Protein AF-A0AAV8Y2M3-F1 (afdb_monomer)

Foldseek 3Di:
DQDWDWDADPDPPDGDTDTDGPVVVVVVVVVVVQVVLVDDDLVLLVLLDVLQDDDPPGDDLVSSQVVSCVVPVVGDGDDSVNSVVSVVVCVVPVGSDDDDPPDDPCLCVDPVLVVQLVVCCVVPVPDDPVRSCVVSPRDD

Radius of gyration: 23.61 Å; Cα contacts (8 Å, |Δi|>4): 93; chains: 1; bounding box: 55×21×63 Å

Secondary structure (DSSP, 8-state):
---EEEE--S-TT----EEEEHHHHHHHHHHHHHHHHTSPPHHHHHHHHHHH-STT-PPPHHHHHHHHHHH-TTSPPPPHHHHHHHHHHHHHHSS-SPPPP--S-GGGS-HHHHHHHHHHHHH-TT--HHHHHHHTPPP-

Solvent-accessible surface area (backbone atoms only — not comparable to full-atom values): 8680 Å² total; per-residue (Å²): 133,91,72,66,62,78,46,79,44,98,46,102,86,54,78,55,72,52,80,53,56,61,76,59,46,56,56,50,48,53,50,47,51,50,58,54,63,68,47,81,50,58,65,57,48,49,51,51,51,62,58,28,46,62,82,94,60,55,52,54,59,68,57,35,33,54,55,52,36,69,75,40,70,93,48,78,75,65,51,57,67,55,54,53,50,51,53,51,44,29,72,75,67,76,46,72,70,80,72,77,76,93,64,81,74,57,79,70,70,36,71,67,51,50,49,52,52,53,50,45,48,71,78,42,68,85,60,49,74,66,59,50,51,66,76,61,56,73,83,129

Sequence (140 aa):
MKSTLTYPRVNDEDVVSIKLPLKVHQVTFVNYFRAKMARLSEIERIEILMIIGYGDRRRSFDQVVVIFNELHPDREPLSKSTVSKTLQRFHETGGVKDRPKSGRPVSVTNEENSLNVMLDVVENPINSTQQRALANQPVG

pLDDT: mean 77.2, std 17.87, range [43.22, 96.5]

Nearest PDB structures (foldseek):
  7s03-assembly1_A-2  TM=6.193E-01  e=3.374E-02  Homo sapiens
  4ray-assembly1_B  TM=5.786E-01  e=1.618E-01  Magnetospirillum gryphiswaldense MSR-1 v2
  5fd6-assembly2_C  TM=5.895E-01  e=5.402E-01  Rhizobium leguminosarum bv. viciae
  2mbx-assembly1_A  TM=3.944E-01  e=3.502E+00  Gadus morhua

Mean predicted aligned error: 15.46 Å

Structure (mmCIF, N/CA/C/O backbone):
data_AF-A0AAV8Y2M3-F1
#
_entry.id   AF-A0AAV8Y2M3-F1
#
loop_
_atom_site.group_PDB
_atom_site.id
_atom_site.type_symbol
_atom_site.label_atom_id
_atom_site.label_alt_id
_atom_site.label_comp_id
_atom_site.label_asym_id
_atom_site.label_entity_id
_atom_site.label_seq_id
_atom_site.pdbx_PDB_ins_code
_atom_site.Cartn_x
_atom_site.Cartn_y
_atom_site.Cartn_z
_atom_site.occupancy
_atom_site.B_iso_or_equiv
_atom_site.auth_seq_id
_atom_site.auth_comp_id
_atom_site.auth_asym_id
_atom_site.auth_atom_id
_atom_site.pdbx_PDB_model_num
ATOM 1 N N . MET A 1 1 ? 25.471 10.084 38.429 1.00 43.34 1 MET A N 1
ATOM 2 C CA . MET A 1 1 ? 24.157 10.667 38.070 1.00 43.34 1 MET A CA 1
ATOM 3 C C . MET A 1 1 ? 23.487 9.767 37.040 1.00 43.34 1 MET A C 1
ATOM 5 O O . MET A 1 1 ? 24.115 9.469 36.034 1.00 43.34 1 MET A O 1
ATOM 9 N N . LYS A 1 2 ? 22.271 9.264 37.296 1.00 47.81 2 LYS A N 1
ATOM 10 C CA . LYS A 1 2 ? 21.504 8.499 36.297 1.00 47.81 2 LYS A CA 1
ATOM 11 C C . LYS A 1 2 ? 20.744 9.505 35.428 1.00 47.81 2 LYS A C 1
ATOM 13 O O . LYS A 1 2 ? 19.728 10.028 35.868 1.00 47.81 2 LYS A O 1
ATOM 18 N N . SER A 1 3 ? 21.268 9.826 34.248 1.00 45.00 3 SER A N 1
ATOM 19 C CA . SER A 1 3 ? 20.571 10.658 33.263 1.00 45.00 3 SER A CA 1
ATOM 20 C C . SER A 1 3 ? 19.515 9.818 32.532 1.00 45.00 3 SER A C 1
ATOM 22 O O . SER A 1 3 ? 19.781 8.704 32.085 1.00 45.00 3 SER A O 1
ATOM 24 N N . THR A 1 4 ? 18.288 10.327 32.461 1.00 46.03 4 THR A N 1
ATOM 25 C CA . THR A 1 4 ? 17.141 9.693 31.789 1.00 46.03 4 THR 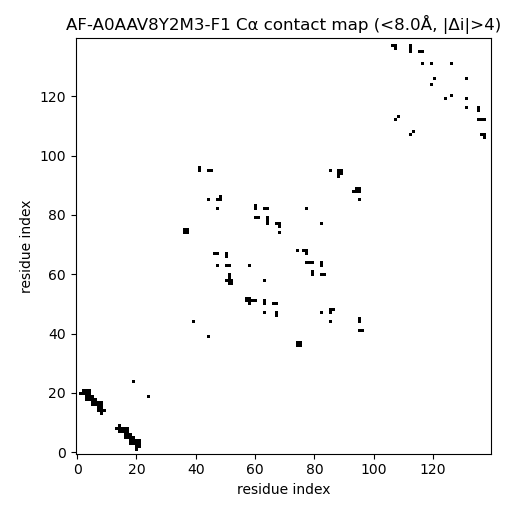A CA 1
ATOM 26 C C . THR A 1 4 ? 16.549 10.678 30.797 1.00 46.03 4 THR A C 1
ATOM 28 O O . THR A 1 4 ? 16.337 11.832 31.164 1.00 46.03 4 THR A O 1
ATOM 31 N N . LEU A 1 5 ? 16.250 10.219 29.583 1.00 46.62 5 LEU A N 1
ATOM 32 C CA . LEU A 1 5 ? 15.530 10.990 28.569 1.00 46.62 5 LEU A CA 1
ATOM 33 C C . LEU A 1 5 ? 14.070 10.503 28.487 1.00 46.62 5 LEU A C 1
ATOM 35 O O . LEU A 1 5 ? 13.784 9.340 28.785 1.00 46.62 5 LEU A O 1
ATOM 39 N N . THR A 1 6 ? 13.160 11.395 28.100 1.00 47.38 6 THR A N 1
ATOM 40 C CA . THR A 1 6 ? 11.712 11.155 27.998 1.00 47.38 6 THR A CA 1
ATOM 41 C C . THR A 1 6 ? 11.276 10.963 26.549 1.00 47.38 6 THR A C 1
ATOM 43 O O . THR A 1 6 ? 11.720 11.703 25.673 1.00 47.38 6 THR A O 1
ATOM 46 N N . TYR A 1 7 ? 10.361 10.022 26.311 1.00 52.56 7 TYR A N 1
ATOM 47 C CA . TYR A 1 7 ? 9.808 9.743 24.985 1.00 52.56 7 TYR A CA 1
ATOM 48 C C . TYR A 1 7 ? 8.280 9.835 24.947 1.00 52.56 7 TYR A C 1
ATOM 50 O O . TYR A 1 7 ? 7.642 9.377 25.899 1.00 52.56 7 TYR A O 1
ATOM 58 N N . PRO A 1 8 ? 7.693 10.323 23.837 1.00 48.00 8 PRO A N 1
ATOM 59 C CA . PRO A 1 8 ? 6.259 10.226 23.601 1.00 48.00 8 PRO A CA 1
ATOM 60 C C . PRO A 1 8 ? 5.869 8.795 23.199 1.00 48.00 8 PRO A C 1
ATOM 62 O O . PRO A 1 8 ? 6.506 8.175 22.342 1.00 48.00 8 PRO A O 1
ATOM 65 N N . ARG A 1 9 ? 4.811 8.259 23.816 1.00 44.56 9 ARG A N 1
ATOM 66 C CA . ARG A 1 9 ? 4.186 6.992 23.412 1.00 44.56 9 ARG A CA 1
ATOM 67 C C . ARG A 1 9 ? 3.157 7.261 22.310 1.00 44.56 9 ARG A C 1
ATOM 69 O O . ARG A 1 9 ? 2.444 8.252 22.370 1.00 44.56 9 ARG A O 1
ATOM 76 N N . VAL A 1 10 ? 3.087 6.376 21.315 1.00 55.22 10 VAL A 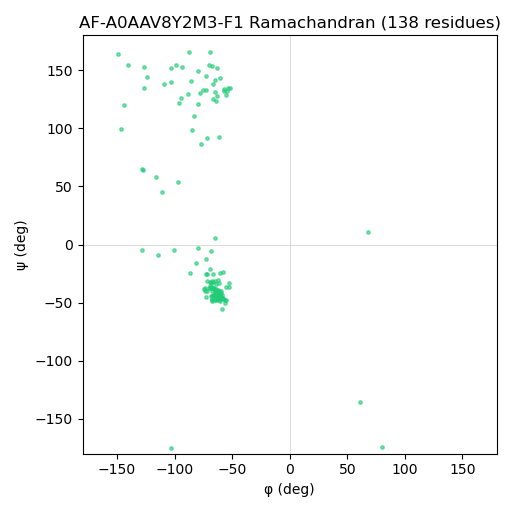N 1
ATOM 77 C CA . VAL A 1 10 ? 2.157 6.488 20.178 1.00 55.22 10 VAL A CA 1
ATOM 78 C C . VAL A 1 10 ? 0.731 6.191 20.639 1.00 55.22 10 VAL A C 1
ATOM 80 O O . VAL A 1 10 ? 0.327 5.033 20.654 1.00 55.22 10 VAL A O 1
ATOM 83 N N . ASN A 1 11 ? 0.018 7.244 21.021 1.00 43.41 11 ASN A N 1
ATOM 84 C CA . ASN A 1 11 ? -1.415 7.454 20.837 1.00 43.41 11 ASN A CA 1
ATOM 85 C C . ASN A 1 11 ? -1.541 8.955 20.565 1.00 43.41 11 ASN A C 1
ATOM 87 O O . ASN A 1 11 ? -1.102 9.742 21.401 1.00 43.41 11 ASN A O 1
ATOM 91 N N . ASP A 1 12 ? -2.070 9.346 19.405 1.00 57.19 12 ASP A N 1
ATOM 92 C CA . ASP A 1 12 ? -2.055 10.741 18.928 1.00 57.19 12 ASP A CA 1
ATOM 93 C C . ASP A 1 12 ? -2.869 11.729 19.799 1.00 57.19 12 ASP A C 1
ATOM 95 O O . ASP A 1 12 ? -2.937 12.906 19.476 1.00 57.19 12 ASP A O 1
ATOM 99 N N . GLU A 1 13 ? -3.410 11.291 20.940 1.00 47.88 13 GLU A N 1
ATOM 100 C CA . GLU A 1 13 ? -4.204 12.116 21.863 1.00 47.88 13 GLU A CA 1
ATOM 101 C C . GLU A 1 13 ? -3.726 12.054 23.334 1.00 47.88 13 GLU A C 1
ATOM 103 O O . GLU A 1 13 ? -4.219 12.822 24.146 1.00 47.88 13 GLU A O 1
ATOM 108 N N . ASP A 1 14 ? -2.728 11.231 23.707 1.00 43.50 14 ASP A N 1
ATOM 109 C CA . ASP A 1 14 ? -2.247 11.150 25.104 1.00 43.50 14 ASP A CA 1
ATOM 110 C C . ASP A 1 14 ? -0.737 10.855 25.200 1.00 43.50 14 ASP A C 1
ATOM 112 O O . ASP A 1 14 ? -0.274 9.709 25.121 1.00 43.50 14 ASP A O 1
ATOM 116 N N . VAL A 1 15 ? 0.066 11.901 25.425 1.00 44.66 15 VAL A N 1
ATOM 117 C CA . VAL A 1 15 ? 1.526 11.795 25.586 1.00 44.66 15 VAL A CA 1
ATOM 118 C C . VAL A 1 15 ? 1.879 11.261 26.979 1.00 44.66 15 VAL A C 1
ATOM 120 O O . VAL A 1 15 ? 2.179 12.009 27.909 1.00 44.66 15 VAL A O 1
ATOM 123 N N . VAL A 1 16 ? 1.913 9.936 27.133 1.00 43.22 16 VAL A N 1
ATOM 124 C CA . VAL A 1 16 ? 2.450 9.302 28.350 1.00 43.22 16 VAL A CA 1
ATOM 125 C C . VAL A 1 16 ? 3.975 9.207 28.257 1.00 43.22 16 VAL A C 1
ATOM 127 O O . VAL A 1 16 ? 4.516 8.419 27.479 1.00 43.22 16 VAL A O 1
ATOM 130 N N . SER A 1 17 ? 4.676 9.995 29.077 1.00 46.16 17 SER A N 1
ATOM 131 C CA . SER A 1 17 ? 6.142 9.997 29.162 1.00 46.16 17 SER A CA 1
ATOM 132 C C . SER A 1 17 ? 6.664 8.838 30.015 1.00 46.16 17 SER A C 1
ATOM 134 O O . SER A 1 17 ? 6.379 8.759 31.209 1.00 46.16 17 SER A O 1
ATOM 136 N N . ILE A 1 18 ? 7.490 7.966 29.431 1.00 53.53 18 ILE A N 1
ATOM 137 C CA . ILE A 1 18 ? 8.183 6.880 30.149 1.00 53.53 18 ILE A CA 1
ATOM 138 C C . ILE A 1 18 ? 9.692 7.154 30.256 1.00 53.53 18 ILE A C 1
ATOM 140 O O . ILE A 1 18 ? 10.318 7.599 29.294 1.00 53.53 18 ILE A O 1
ATOM 144 N N . LYS A 1 19 ? 10.287 6.889 31.430 1.00 58.09 19 LYS A N 1
ATOM 145 C CA . LYS A 1 19 ? 11.733 7.042 31.693 1.00 58.09 19 LYS A CA 1
ATOM 146 C C . LYS A 1 19 ? 12.450 5.704 31.511 1.00 58.09 19 LYS A C 1
ATOM 148 O O . LYS A 1 19 ? 12.141 4.747 32.216 1.00 58.09 19 LYS A O 1
ATOM 153 N N . LEU A 1 20 ? 13.434 5.645 30.610 1.00 55.50 20 LEU A N 1
ATOM 154 C CA . LEU A 1 20 ? 14.230 4.440 30.335 1.00 55.50 20 LEU A CA 1
ATOM 155 C C . LEU A 1 20 ? 15.746 4.706 30.453 1.00 55.50 20 LEU A C 1
ATOM 157 O O . LEU A 1 20 ? 16.192 5.839 30.252 1.00 55.50 20 LEU A O 1
ATOM 161 N N . PRO A 1 21 ? 16.562 3.681 30.778 1.00 63.91 21 PRO A N 1
ATOM 162 C CA . PRO A 1 21 ? 18.016 3.816 30.897 1.00 63.91 21 PRO A CA 1
ATOM 163 C C . PRO A 1 21 ? 18.724 3.975 29.534 1.00 63.91 21 PRO A C 1
ATOM 165 O O . PRO A 1 21 ? 18.367 3.328 28.552 1.00 63.91 21 PRO A O 1
ATOM 168 N N . LEU A 1 22 ? 19.801 4.775 29.491 1.00 58.22 22 LEU A N 1
ATOM 169 C CA . LEU A 1 22 ? 20.548 5.170 28.275 1.00 58.22 22 LEU A CA 1
ATOM 170 C C . LEU A 1 22 ? 21.026 4.027 27.361 1.00 58.22 22 LEU A C 1
ATOM 172 O O . LEU A 1 22 ? 21.024 4.176 26.143 1.00 58.22 22 LEU A O 1
ATOM 176 N N . LYS A 1 23 ? 21.439 2.878 27.908 1.00 58.50 23 LYS A N 1
ATOM 177 C CA . LYS A 1 23 ? 21.866 1.737 27.073 1.00 58.50 23 LYS A CA 1
ATOM 178 C C . LYS A 1 23 ? 20.694 1.110 26.312 1.00 58.50 23 LYS A C 1
ATOM 180 O O . LYS A 1 23 ? 20.845 0.749 25.152 1.00 58.50 23 LYS A O 1
ATOM 185 N N . VAL A 1 24 ? 19.522 1.041 26.946 1.00 58.69 24 VAL A N 1
ATOM 186 C CA . VAL A 1 24 ? 18.274 0.611 26.296 1.00 58.69 24 VAL A CA 1
ATOM 187 C C . VAL A 1 24 ? 17.853 1.654 25.263 1.00 58.69 24 VAL A C 1
ATOM 189 O O . VAL A 1 24 ? 17.449 1.290 24.169 1.00 58.69 24 VAL A O 1
ATOM 192 N N . HIS A 1 25 ? 18.066 2.936 25.568 1.00 54.53 25 HIS A N 1
ATOM 193 C CA . HIS A 1 25 ? 17.757 4.076 24.711 1.00 54.53 25 HIS A CA 1
ATOM 194 C C . HIS A 1 25 ? 18.421 4.017 23.329 1.00 54.53 25 HIS A C 1
ATOM 196 O O . HIS A 1 25 ? 17.733 4.221 22.338 1.00 54.53 25 HIS A O 1
ATOM 202 N N . GLN A 1 26 ? 19.724 3.721 23.240 1.00 54.25 26 GLN A N 1
ATOM 203 C CA . GLN A 1 26 ? 20.418 3.636 21.944 1.00 54.25 26 GLN A CA 1
ATOM 204 C C . GLN A 1 26 ? 19.874 2.487 21.088 1.00 54.25 26 GLN A C 1
ATOM 206 O O . GLN A 1 26 ? 19.609 2.662 19.903 1.00 54.25 26 GLN A O 1
ATOM 211 N N . VAL A 1 27 ? 19.631 1.328 21.704 1.00 58.25 27 VAL A N 1
ATOM 212 C CA . VAL A 1 27 ? 19.097 0.148 21.013 1.00 58.25 27 VAL A CA 1
ATOM 213 C C . VAL A 1 27 ? 17.652 0.383 20.566 1.00 58.25 27 VAL A C 1
ATOM 215 O O . VAL A 1 27 ? 17.308 0.105 19.421 1.00 58.25 27 VAL A O 1
ATOM 218 N N . THR A 1 28 ? 16.801 0.950 21.425 1.00 57.81 28 THR A N 1
ATOM 219 C CA . THR A 1 28 ? 15.413 1.267 21.066 1.00 57.81 28 THR A CA 1
ATOM 220 C C . THR A 1 28 ? 15.321 2.400 20.056 1.00 57.81 28 THR A C 1
ATOM 222 O O . THR A 1 28 ? 14.458 2.336 19.195 1.00 57.81 28 THR A O 1
ATOM 225 N N . PHE A 1 29 ? 16.194 3.411 20.122 1.00 54.12 29 PHE A N 1
ATOM 226 C CA . PHE A 1 29 ? 16.220 4.527 19.175 1.00 54.12 29 PHE A CA 1
ATOM 227 C C . PHE A 1 29 ? 16.640 4.049 17.789 1.00 54.12 29 PHE A C 1
ATOM 229 O O . PHE A 1 29 ? 15.925 4.298 16.825 1.00 54.12 29 PHE A O 1
ATOM 236 N N . VAL A 1 30 ? 17.726 3.278 17.691 1.00 57.72 30 VAL A N 1
ATOM 237 C CA . VAL A 1 30 ? 18.159 2.674 16.424 1.00 57.72 30 VAL A CA 1
ATOM 238 C C . VAL A 1 30 ? 17.075 1.749 15.869 1.00 57.72 30 VAL A C 1
ATOM 240 O O . VAL A 1 30 ? 16.735 1.862 14.698 1.00 57.72 30 VAL A O 1
ATOM 243 N N . ASN A 1 31 ? 16.453 0.904 16.697 1.00 56.34 31 ASN A N 1
ATOM 244 C CA . ASN A 1 31 ? 15.374 0.018 16.247 1.00 56.34 31 ASN A CA 1
ATOM 245 C C . ASN A 1 31 ? 14.100 0.776 15.856 1.00 56.34 31 ASN A C 1
ATOM 247 O O . ASN A 1 31 ? 13.435 0.391 14.901 1.00 56.34 31 ASN A O 1
ATOM 251 N N . TYR A 1 32 ? 13.757 1.851 16.566 1.00 57.12 32 TYR A N 1
ATOM 252 C CA . TYR A 1 32 ? 12.614 2.703 16.253 1.00 57.12 32 TYR A CA 1
ATOM 253 C C . TYR A 1 32 ? 12.837 3.462 14.949 1.00 57.12 32 TYR A C 1
ATOM 255 O O . TYR A 1 32 ? 11.968 3.430 14.085 1.00 57.12 32 TYR A O 1
ATOM 263 N N . PHE A 1 33 ? 13.999 4.094 14.771 1.00 53.91 33 PHE A N 1
ATOM 264 C CA . PHE A 1 33 ? 14.346 4.766 13.522 1.00 53.91 33 PHE A CA 1
ATOM 265 C C . PHE A 1 33 ? 14.410 3.776 12.369 1.00 53.91 33 PHE A C 1
ATOM 267 O O . PHE A 1 33 ? 13.815 4.034 11.331 1.00 53.91 33 PHE A O 1
ATOM 274 N N . ARG A 1 34 ? 15.004 2.600 12.575 1.00 53.03 34 ARG A N 1
ATOM 275 C CA . ARG A 1 34 ? 15.035 1.528 11.579 1.00 53.03 34 ARG A CA 1
ATOM 276 C C . ARG A 1 34 ? 13.630 1.035 11.217 1.00 53.03 34 ARG A C 1
ATOM 278 O O . ARG A 1 34 ? 13.296 0.985 10.043 1.00 53.03 34 ARG A O 1
ATOM 285 N N . ALA A 1 35 ? 12.764 0.765 12.195 1.00 54.16 35 ALA A N 1
ATOM 286 C CA . ALA A 1 35 ? 11.376 0.352 11.956 1.00 54.16 35 ALA A CA 1
ATOM 287 C C . ALA A 1 35 ? 10.507 1.467 11.343 1.00 54.16 35 ALA A C 1
ATOM 289 O O . ALA A 1 35 ? 9.578 1.184 10.585 1.00 54.16 35 ALA A O 1
ATOM 290 N N . LYS A 1 36 ? 10.794 2.735 11.660 1.00 47.66 36 LYS A N 1
ATOM 291 C CA . L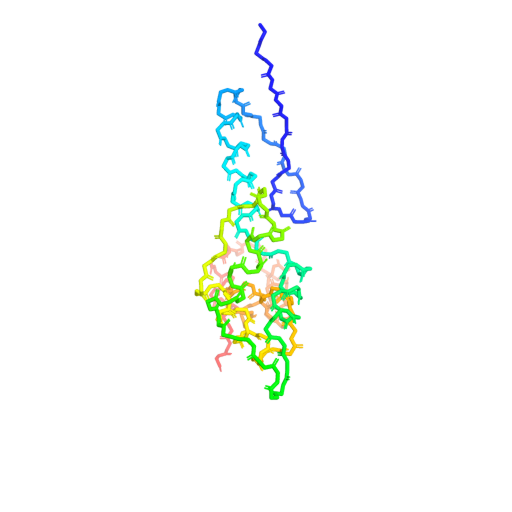YS A 1 36 ? 10.128 3.910 11.087 1.00 47.66 36 LYS A CA 1
ATOM 292 C C . LYS A 1 36 ? 10.582 4.161 9.646 1.00 47.66 36 LYS A C 1
ATOM 294 O O . LYS A 1 36 ? 9.731 4.424 8.809 1.00 47.66 36 LYS A O 1
ATOM 299 N N . MET A 1 37 ? 11.871 3.997 9.343 1.00 57.75 37 MET A N 1
ATOM 300 C CA . MET A 1 37 ? 12.434 4.069 7.985 1.00 57.75 37 MET A CA 1
ATOM 301 C C . MET A 1 37 ? 12.056 2.853 7.118 1.00 57.75 37 MET A C 1
ATOM 303 O O . MET A 1 37 ? 11.946 2.974 5.896 1.00 57.75 37 MET A O 1
ATOM 307 N N . ALA A 1 38 ? 11.772 1.702 7.739 1.00 64.50 38 ALA A N 1
ATOM 308 C CA . ALA A 1 38 ? 11.244 0.516 7.062 1.00 64.50 38 ALA A CA 1
ATOM 309 C C . ALA A 1 38 ? 9.798 0.697 6.563 1.00 64.50 38 ALA A C 1
ATOM 311 O O . ALA A 1 38 ? 9.352 -0.024 5.668 1.00 64.50 38 ALA A O 1
ATOM 312 N N . ARG A 1 39 ? 9.036 1.650 7.119 1.00 78.44 39 ARG A N 1
ATOM 313 C CA . ARG A 1 39 ? 7.695 1.979 6.620 1.00 78.44 39 ARG A CA 1
ATOM 314 C C . ARG A 1 39 ? 7.778 3.029 5.524 1.00 78.44 39 ARG A C 1
ATOM 316 O O . ARG A 1 39 ? 8.361 4.088 5.713 1.00 78.44 39 ARG A O 1
ATOM 323 N N . LEU A 1 40 ? 7.120 2.737 4.407 1.00 87.44 40 LEU A N 1
ATOM 324 C CA . LEU A 1 40 ? 6.923 3.683 3.316 1.00 87.44 40 LEU A CA 1
ATOM 325 C C . LEU A 1 40 ? 6.078 4.874 3.763 1.00 87.44 40 LEU A C 1
ATOM 327 O O . LEU A 1 40 ? 4.939 4.671 4.194 1.00 87.44 40 LEU A O 1
ATOM 331 N N . SER A 1 41 ? 6.607 6.085 3.610 1.00 89.69 41 SER A N 1
ATOM 332 C CA . SER A 1 41 ? 5.840 7.327 3.688 1.00 89.69 41 SER A CA 1
ATOM 333 C C . SER A 1 41 ? 4.892 7.456 2.489 1.00 89.69 41 SER A C 1
ATOM 335 O O . SER A 1 41 ? 5.017 6.734 1.499 1.00 89.69 41 SER A O 1
ATOM 337 N N . GLU A 1 42 ? 3.924 8.372 2.560 1.00 91.06 42 GLU A N 1
ATOM 338 C CA . GLU A 1 42 ? 3.015 8.624 1.432 1.00 91.06 42 GLU A CA 1
ATOM 339 C C . GLU A 1 42 ? 3.767 9.115 0.191 1.00 91.06 42 GLU A C 1
ATOM 341 O O . GLU A 1 42 ? 3.481 8.650 -0.909 1.00 91.06 42 GLU A O 1
ATOM 346 N N . ILE A 1 43 ? 4.770 9.979 0.379 1.00 92.19 43 ILE A N 1
ATOM 347 C CA . ILE A 1 43 ? 5.618 10.502 -0.701 1.00 92.19 43 ILE A CA 1
ATOM 348 C C . ILE A 1 43 ? 6.347 9.354 -1.393 1.00 92.19 43 ILE A C 1
ATOM 350 O O . ILE A 1 43 ? 6.252 9.213 -2.605 1.00 92.19 43 ILE A O 1
ATOM 354 N N . GLU A 1 44 ? 6.969 8.461 -0.628 1.00 93.38 44 GLU A N 1
ATOM 355 C CA . GLU A 1 44 ? 7.699 7.326 -1.197 1.00 93.38 44 GLU A CA 1
ATOM 356 C C . GLU A 1 44 ? 6.762 6.347 -1.927 1.00 93.38 44 GLU A C 1
ATOM 358 O O . GLU A 1 44 ? 7.137 5.732 -2.923 1.00 93.38 44 GLU A O 1
ATOM 363 N N . ARG A 1 45 ? 5.505 6.201 -1.480 1.00 94.50 45 ARG A N 1
ATOM 364 C CA . ARG A 1 45 ? 4.495 5.422 -2.222 1.00 94.50 45 ARG A CA 1
ATOM 365 C C . ARG A 1 45 ? 4.123 6.098 -3.535 1.00 94.50 45 ARG A C 1
ATOM 367 O O . ARG A 1 45 ? 3.952 5.397 -4.529 1.00 94.50 45 ARG A O 1
ATOM 374 N N . ILE A 1 46 ? 4.000 7.425 -3.545 1.00 95.31 46 ILE A N 1
ATOM 375 C CA . ILE A 1 46 ? 3.763 8.203 -4.766 1.00 95.31 46 ILE A CA 1
ATOM 376 C C . ILE A 1 46 ? 4.950 8.041 -5.717 1.00 95.31 46 ILE A C 1
ATOM 378 O O . ILE A 1 46 ? 4.739 7.729 -6.883 1.00 95.31 46 ILE A O 1
ATOM 382 N N . GLU A 1 47 ? 6.183 8.166 -5.230 1.00 96.12 47 GLU A N 1
ATOM 383 C CA . GLU A 1 47 ? 7.400 7.970 -6.024 1.00 96.12 47 GLU A CA 1
ATOM 384 C C . GLU A 1 47 ? 7.445 6.572 -6.643 1.00 96.12 47 GLU A C 1
ATOM 386 O O . GLU A 1 47 ? 7.653 6.445 -7.848 1.00 96.12 47 GLU A O 1
ATOM 391 N N . ILE A 1 48 ? 7.138 5.521 -5.872 1.00 96.06 48 ILE A N 1
ATOM 392 C CA . ILE A 1 48 ? 7.012 4.157 -6.407 1.00 96.06 48 ILE A CA 1
ATOM 393 C C . ILE A 1 48 ? 5.991 4.106 -7.551 1.00 96.06 48 ILE A C 1
ATOM 395 O O . ILE A 1 48 ? 6.285 3.537 -8.602 1.00 96.06 48 ILE A O 1
ATOM 399 N N . LEU A 1 49 ? 4.802 4.693 -7.382 1.00 95.69 49 LEU A N 1
ATOM 400 C CA . LEU A 1 49 ? 3.766 4.707 -8.423 1.00 95.69 49 LEU A CA 1
ATOM 401 C C . LEU A 1 49 ? 4.206 5.495 -9.667 1.00 95.69 49 LEU A C 1
ATOM 403 O O . LEU A 1 49 ? 3.958 5.055 -10.791 1.00 95.69 49 LEU A O 1
ATOM 407 N N . MET A 1 50 ? 4.917 6.608 -9.482 1.00 96.12 50 MET A N 1
ATOM 408 C CA . MET A 1 50 ? 5.487 7.411 -10.566 1.00 96.12 50 MET A CA 1
ATOM 409 C C . MET A 1 50 ? 6.568 6.645 -11.339 1.00 96.12 50 MET A C 1
ATOM 411 O O . MET A 1 50 ? 6.596 6.684 -12.571 1.00 96.12 50 MET A O 1
ATOM 415 N N . ILE A 1 51 ? 7.431 5.902 -10.640 1.00 96.31 51 ILE A N 1
ATOM 416 C CA . ILE A 1 51 ? 8.465 5.063 -11.257 1.00 96.31 51 ILE A CA 1
ATOM 417 C C . ILE A 1 51 ? 7.832 3.861 -11.973 1.00 96.31 51 ILE A C 1
ATOM 419 O O . ILE A 1 51 ? 8.291 3.498 -13.056 1.00 96.31 51 ILE A O 1
ATOM 423 N N . ILE A 1 52 ? 6.764 3.259 -11.439 1.00 96.50 52 ILE A N 1
ATOM 424 C CA . ILE A 1 52 ? 6.016 2.204 -12.148 1.00 96.50 52 ILE A CA 1
ATOM 425 C C . ILE A 1 52 ? 5.474 2.741 -13.475 1.00 96.50 52 ILE A C 1
ATOM 427 O O . ILE A 1 52 ? 5.582 2.058 -14.491 1.00 96.50 52 ILE 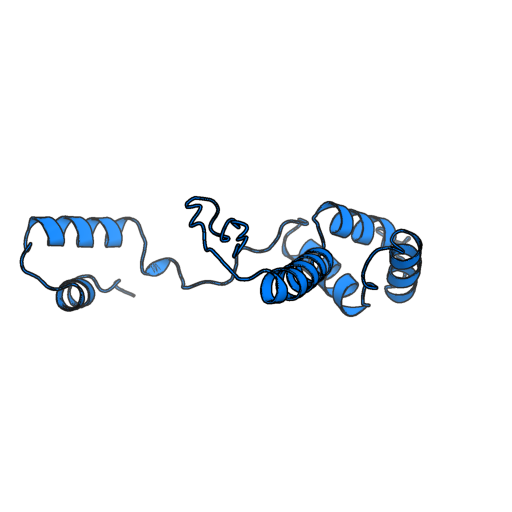A O 1
ATOM 431 N N . GLY A 1 53 ? 4.924 3.956 -13.476 1.00 93.62 53 GLY A N 1
ATOM 432 C CA . GLY A 1 53 ? 4.299 4.559 -14.648 1.00 93.62 53 GLY A CA 1
ATOM 433 C C . GLY A 1 53 ? 2.873 4.056 -14.904 1.00 93.62 53 GLY A C 1
ATOM 434 O O . GLY A 1 53 ? 2.277 3.317 -14.115 1.00 93.62 53 GLY A O 1
ATOM 435 N N . TYR A 1 54 ? 2.294 4.482 -16.027 1.00 90.06 54 TYR A N 1
ATOM 436 C CA . TYR A 1 54 ? 0.891 4.231 -16.367 1.00 90.06 54 TYR A CA 1
ATOM 437 C C . TYR A 1 54 ? 0.707 3.905 -17.855 1.00 90.06 54 TYR A C 1
ATOM 439 O O . TYR A 1 54 ? 1.513 4.319 -18.692 1.00 90.06 54 TYR A O 1
ATOM 447 N N . GLY A 1 55 ? -0.367 3.173 -18.172 1.00 87.19 55 GLY A N 1
ATOM 448 C CA . GLY A 1 55 ? -0.679 2.719 -19.529 1.00 87.19 55 GLY A CA 1
ATOM 449 C C . GLY A 1 55 ? 0.419 1.820 -20.098 1.00 87.19 55 GLY A C 1
ATOM 450 O O . GLY A 1 55 ? 0.951 0.965 -19.389 1.00 87.19 55 GLY A O 1
ATOM 451 N N . ASP A 1 56 ? 0.794 2.068 -21.351 1.00 87.44 56 ASP A N 1
ATOM 452 C CA . ASP A 1 56 ? 1.805 1.284 -22.075 1.00 87.44 56 ASP A CA 1
ATOM 453 C C . ASP A 1 56 ? 3.242 1.548 -21.594 1.00 87.44 56 ASP A C 1
ATOM 455 O O . ASP A 1 56 ? 4.164 0.800 -21.910 1.00 87.44 56 ASP A O 1
ATOM 459 N N . ARG A 1 57 ? 3.460 2.597 -20.788 1.00 86.12 57 ARG A N 1
ATOM 460 C CA . ARG A 1 57 ? 4.770 2.949 -20.214 1.00 86.12 57 ARG A CA 1
ATOM 461 C C . ARG A 1 57 ? 4.916 2.422 -18.791 1.00 86.12 57 ARG A C 1
ATOM 463 O O . ARG A 1 57 ? 5.198 3.189 -17.869 1.00 86.12 57 ARG A O 1
ATOM 470 N N . ARG A 1 58 ? 4.703 1.119 -18.606 1.00 92.56 58 ARG A N 1
ATOM 471 C CA . ARG A 1 58 ? 4.902 0.459 -17.312 1.00 92.56 58 ARG A CA 1
ATOM 472 C C . ARG A 1 58 ? 6.282 -0.167 -17.198 1.00 92.56 58 ARG A C 1
ATOM 474 O O . ARG A 1 58 ? 6.672 -0.989 -18.021 1.00 92.56 58 ARG A O 1
ATOM 481 N N . ARG A 1 59 ? 7.005 0.194 -16.139 1.00 95.00 59 ARG A N 1
ATOM 482 C CA . ARG A 1 59 ? 8.252 -0.471 -15.753 1.00 95.00 59 ARG A CA 1
ATOM 483 C C . ARG A 1 59 ? 7.951 -1.769 -15.011 1.00 95.00 59 ARG A C 1
ATOM 485 O O . ARG A 1 59 ? 6.949 -1.885 -14.303 1.00 95.00 59 ARG A O 1
ATOM 492 N N . SER A 1 60 ? 8.845 -2.742 -15.152 1.00 95.62 60 SER A N 1
ATOM 493 C CA . SER A 1 60 ? 8.787 -3.970 -14.354 1.00 95.62 60 SER A CA 1
ATOM 494 C C . SER A 1 60 ? 9.088 -3.672 -12.881 1.00 95.62 60 SER A C 1
ATOM 496 O O . SER A 1 60 ? 9.805 -2.724 -12.562 1.00 95.62 60 SER A O 1
ATOM 498 N N . PHE A 1 61 ? 8.580 -4.495 -11.960 1.00 95.25 61 PHE A N 1
ATOM 499 C CA . PHE A 1 61 ? 8.840 -4.281 -10.531 1.00 95.25 61 PHE A CA 1
ATOM 500 C C . PHE A 1 61 ? 10.327 -4.381 -10.175 1.00 95.25 61 PHE A C 1
ATOM 502 O O . PHE A 1 61 ? 10.762 -3.690 -9.262 1.00 95.25 61 PHE A O 1
ATOM 509 N N . ASP A 1 62 ? 11.107 -5.188 -10.899 1.00 96.06 62 ASP A N 1
ATOM 510 C CA . ASP A 1 62 ? 12.553 -5.291 -10.673 1.00 96.06 62 ASP A CA 1
ATOM 511 C C . ASP A 1 62 ? 13.256 -3.972 -11.028 1.00 96.06 62 ASP A C 1
ATOM 513 O O . ASP A 1 62 ? 14.047 -3.463 -10.239 1.00 96.06 62 ASP A O 1
ATOM 517 N N . GLN A 1 63 ? 12.888 -3.347 -12.152 1.00 96.12 63 GLN A N 1
ATOM 518 C CA . GLN A 1 63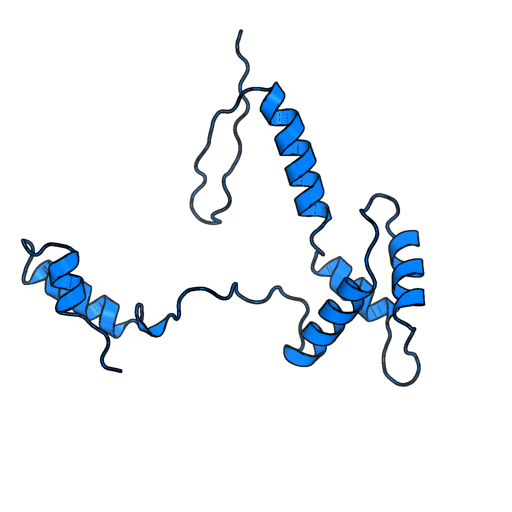 ? 13.398 -2.022 -12.527 1.00 96.12 63 GLN A CA 1
ATOM 519 C C . GLN A 1 63 ? 12.991 -0.939 -11.524 1.00 96.12 63 GLN A C 1
ATOM 521 O O . GLN A 1 63 ? 13.795 -0.071 -11.202 1.00 96.12 63 GLN A O 1
ATOM 526 N N . VAL A 1 64 ? 11.755 -0.987 -11.020 1.00 96.25 64 VAL A N 1
ATOM 527 C CA . VAL A 1 64 ? 11.270 -0.026 -10.017 1.00 96.25 64 VAL A CA 1
ATOM 528 C C . VAL A 1 64 ? 12.088 -0.127 -8.733 1.00 96.25 64 VAL A C 1
ATOM 530 O O . VAL A 1 64 ? 12.463 0.899 -8.180 1.00 96.25 64 VAL A O 1
ATOM 533 N N . VAL A 1 65 ? 12.391 -1.347 -8.276 1.00 95.31 65 VAL A N 1
ATOM 534 C CA . VAL A 1 65 ? 13.230 -1.575 -7.091 1.00 95.31 65 VAL A CA 1
ATOM 535 C C . VAL A 1 65 ? 14.630 -1.002 -7.288 1.00 95.31 65 VAL A C 1
ATOM 537 O O . VAL A 1 65 ? 15.119 -0.315 -6.397 1.00 95.31 65 VAL A O 1
ATOM 540 N N . VAL A 1 66 ? 15.257 -1.256 -8.441 1.00 96.19 66 VAL A N 1
ATOM 541 C CA . VAL A 1 66 ? 16.596 -0.729 -8.753 1.00 96.19 66 VAL A CA 1
ATOM 542 C C . VAL A 1 66 ? 16.589 0.799 -8.714 1.00 96.19 66 VAL A C 1
ATOM 544 O O . VAL A 1 66 ? 17.310 1.382 -7.912 1.00 96.19 66 VAL A O 1
ATOM 547 N N . ILE A 1 67 ? 15.700 1.434 -9.484 1.00 95.19 67 ILE A N 1
ATOM 548 C CA . ILE A 1 67 ? 15.616 2.900 -9.571 1.00 95.19 67 ILE A CA 1
ATOM 549 C C . ILE A 1 67 ? 15.312 3.517 -8.200 1.00 95.19 67 ILE A C 1
ATOM 551 O O . ILE A 1 67 ? 15.936 4.497 -7.810 1.00 95.19 67 ILE A O 1
ATOM 555 N N . PHE A 1 68 ? 14.364 2.952 -7.448 1.00 94.50 68 PHE A N 1
ATOM 556 C CA . PHE A 1 68 ? 14.003 3.485 -6.136 1.00 94.50 68 PHE A CA 1
ATOM 557 C C . PHE A 1 68 ? 15.165 3.372 -5.138 1.00 94.50 68 PHE A C 1
ATOM 559 O O . PHE A 1 68 ? 15.454 4.322 -4.420 1.00 94.50 68 PHE A O 1
ATOM 566 N N . ASN A 1 69 ? 15.868 2.240 -5.103 1.00 92.75 69 ASN A N 1
ATOM 567 C CA . ASN A 1 69 ? 16.997 2.064 -4.188 1.00 92.75 69 ASN A CA 1
ATOM 568 C C . ASN A 1 69 ? 18.197 2.948 -4.562 1.00 92.75 69 ASN A C 1
ATOM 570 O O . ASN A 1 69 ? 18.901 3.410 -3.670 1.00 92.75 69 ASN A O 1
ATOM 574 N N . GLU A 1 70 ? 18.407 3.224 -5.853 1.00 93.06 70 GLU A N 1
ATOM 575 C CA . GLU A 1 70 ? 19.408 4.191 -6.326 1.00 93.06 70 GLU A CA 1
ATOM 576 C C . GLU A 1 70 ? 19.063 5.633 -5.922 1.00 93.06 70 GLU A C 1
ATOM 578 O O . GLU A 1 70 ? 19.955 6.401 -5.567 1.00 93.06 70 GLU A O 1
ATOM 583 N N . LEU A 1 71 ? 17.775 5.999 -5.936 1.00 91.38 71 LEU A N 1
ATOM 584 C CA . LEU A 1 71 ? 17.298 7.321 -5.509 1.00 91.38 71 LEU A CA 1
ATOM 585 C C . LEU A 1 71 ? 17.345 7.517 -3.984 1.00 91.38 71 LEU A C 1
ATOM 587 O O . LEU A 1 71 ? 17.449 8.652 -3.519 1.00 91.38 71 LEU A O 1
ATOM 591 N N . HIS A 1 72 ? 17.281 6.432 -3.208 1.00 87.62 72 HIS A N 1
ATOM 592 C CA . HIS A 1 72 ? 17.228 6.467 -1.743 1.00 87.62 72 HIS A CA 1
ATOM 593 C C . HIS A 1 72 ? 18.312 5.579 -1.095 1.00 87.62 72 HIS A C 1
ATOM 595 O O . HIS A 1 72 ? 17.972 4.625 -0.388 1.00 87.62 72 HIS A O 1
ATOM 601 N N . PRO A 1 73 ? 19.613 5.888 -1.279 1.00 85.31 73 PRO A N 1
ATOM 602 C CA . PRO A 1 73 ? 20.714 5.047 -0.794 1.00 85.31 73 PRO A CA 1
ATOM 603 C C . PRO A 1 73 ? 20.809 4.977 0.738 1.00 85.31 73 PRO A C 1
ATOM 605 O O . PRO A 1 73 ? 21.295 3.988 1.281 1.00 85.31 73 PRO A O 1
ATOM 608 N N . ASP A 1 74 ? 20.310 5.996 1.444 1.00 83.62 74 ASP A N 1
ATOM 609 C CA . ASP A 1 74 ? 20.311 6.055 2.913 1.00 83.62 74 ASP A CA 1
ATOM 610 C C . ASP A 1 74 ? 19.188 5.218 3.555 1.00 83.62 74 ASP A C 1
ATOM 612 O O . ASP A 1 74 ? 19.074 5.140 4.783 1.00 83.62 74 ASP A O 1
ATOM 616 N N . ARG A 1 75 ? 18.327 4.600 2.738 1.00 84.25 75 ARG A N 1
ATOM 617 C CA . ARG A 1 75 ? 17.192 3.797 3.191 1.00 84.25 75 ARG A CA 1
ATOM 618 C C . ARG A 1 75 ? 17.515 2.304 3.161 1.00 84.25 75 ARG A C 1
ATOM 620 O O . ARG A 1 75 ? 18.302 1.822 2.355 1.00 84.25 75 ARG A O 1
ATOM 627 N N . GLU A 1 76 ? 16.819 1.537 3.999 1.00 84.75 76 GLU A N 1
ATOM 628 C CA . GLU A 1 76 ? 16.736 0.090 3.814 1.00 84.75 76 GLU A CA 1
ATOM 629 C C . GLU A 1 76 ? 16.160 -0.246 2.420 1.00 84.75 76 GLU A C 1
ATOM 631 O O . GLU A 1 76 ? 15.129 0.326 2.041 1.00 84.75 76 GLU A O 1
ATOM 636 N N . PRO A 1 77 ? 16.796 -1.163 1.664 1.00 86.75 77 PRO A N 1
ATOM 637 C CA . PRO A 1 77 ? 16.387 -1.477 0.304 1.00 86.75 77 PRO A CA 1
ATOM 638 C C . PRO A 1 77 ? 14.932 -1.932 0.202 1.00 86.75 77 PRO A C 1
ATOM 640 O O . PRO A 1 77 ? 14.455 -2.805 0.933 1.00 86.75 77 PRO A O 1
ATOM 643 N N . LEU A 1 78 ? 14.232 -1.373 -0.776 1.00 89.50 78 LEU A N 1
ATOM 644 C CA . LEU A 1 78 ? 12.880 -1.753 -1.125 1.00 89.50 78 LEU A CA 1
ATOM 645 C C . LEU A 1 78 ? 12.858 -3.178 -1.690 1.00 89.50 78 LEU A C 1
ATOM 647 O O . LEU A 1 78 ? 13.684 -3.557 -2.519 1.00 89.50 78 LEU A O 1
ATOM 651 N N . SER A 1 79 ? 11.857 -3.961 -1.288 1.00 91.12 79 SER A N 1
ATOM 652 C CA . SER A 1 79 ? 11.609 -5.284 -1.863 1.00 91.12 79 SER A CA 1
ATOM 653 C C . SER A 1 79 ? 10.592 -5.223 -3.008 1.00 91.12 79 SER A C 1
ATOM 655 O O . SER A 1 79 ? 9.656 -4.417 -2.989 1.00 91.12 79 SER A O 1
ATOM 657 N N . LYS A 1 80 ? 10.680 -6.167 -3.953 1.00 93.81 80 LYS A N 1
ATOM 658 C CA . LYS A 1 80 ? 9.682 -6.356 -5.027 1.00 93.81 80 LYS A CA 1
ATOM 659 C C . LYS A 1 80 ? 8.259 -6.552 -4.488 1.00 93.81 80 LYS A C 1
ATOM 661 O O . LYS A 1 80 ? 7.291 -6.048 -5.056 1.00 93.81 80 LYS A O 1
ATOM 666 N N . SER A 1 81 ? 8.127 -7.253 -3.358 1.00 92.19 81 SER A N 1
ATOM 667 C CA . SER A 1 81 ? 6.835 -7.491 -2.703 1.00 92.19 81 SER A CA 1
ATOM 668 C C . SER A 1 81 ? 6.192 -6.192 -2.215 1.00 92.19 81 SER A C 1
ATOM 670 O O . SER A 1 81 ? 4.973 -6.035 -2.275 1.00 92.19 81 SER A O 1
ATOM 672 N N . THR A 1 82 ? 7.018 -5.238 -1.784 1.00 92.31 82 THR A N 1
ATOM 673 C CA . THR A 1 82 ? 6.573 -3.923 -1.340 1.00 92.31 82 THR A CA 1
ATOM 674 C C . THR A 1 82 ? 6.002 -3.132 -2.513 1.00 92.31 82 THR A C 1
ATOM 676 O O . THR A 1 82 ? 4.891 -2.622 -2.406 1.00 92.31 82 THR A O 1
ATOM 679 N N . VAL A 1 83 ? 6.699 -3.112 -3.657 1.00 95.00 83 VAL A N 1
ATOM 680 C CA . VAL A 1 83 ? 6.213 -2.479 -4.899 1.00 95.00 83 VAL A CA 1
ATOM 681 C C . VAL A 1 83 ? 4.856 -3.055 -5.308 1.00 95.00 83 VAL A C 1
ATOM 683 O O . VAL A 1 83 ? 3.899 -2.308 -5.514 1.00 95.00 83 VAL A O 1
ATOM 686 N N . SER A 1 84 ? 4.748 -4.388 -5.350 1.00 95.12 84 SER A N 1
ATOM 687 C CA . SER A 1 84 ? 3.507 -5.077 -5.721 1.00 95.12 84 SER A CA 1
ATOM 688 C C . SER A 1 84 ? 2.348 -4.721 -4.787 1.00 95.12 84 SER A C 1
ATOM 690 O O . SER A 1 84 ? 1.256 -4.412 -5.256 1.00 95.12 84 SER A O 1
ATOM 692 N N . LYS A 1 85 ? 2.574 -4.729 -3.466 1.00 93.25 85 LYS A N 1
ATOM 693 C CA . LYS A 1 85 ? 1.547 -4.392 -2.466 1.00 93.25 85 LYS A CA 1
ATOM 694 C C . LYS A 1 85 ? 1.118 -2.929 -2.545 1.00 93.25 85 LYS A C 1
ATOM 696 O O . LYS A 1 85 ? -0.061 -2.640 -2.350 1.00 93.25 85 LYS A O 1
ATOM 701 N N . THR A 1 86 ? 2.046 -2.013 -2.819 1.00 94.00 86 THR A N 1
ATOM 702 C CA . THR A 1 86 ? 1.740 -0.587 -3.003 1.00 94.00 86 THR A CA 1
ATO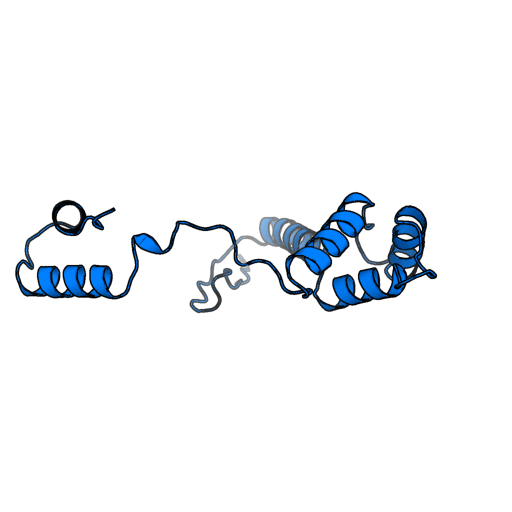M 703 C C . THR A 1 86 ? 0.852 -0.380 -4.226 1.00 94.00 86 THR A C 1
ATOM 705 O O . THR A 1 86 ? -0.183 0.274 -4.116 1.00 94.00 86 THR A O 1
ATOM 708 N N . LEU A 1 87 ? 1.196 -0.995 -5.362 1.00 95.00 87 LEU A N 1
ATOM 709 C CA . LEU A 1 87 ? 0.389 -0.906 -6.579 1.00 95.00 87 LEU A CA 1
ATOM 710 C C . LEU A 1 87 ? -0.991 -1.548 -6.404 1.00 95.00 87 LEU A C 1
ATOM 712 O O . LEU A 1 87 ? -1.998 -0.960 -6.785 1.00 95.00 87 LEU A O 1
ATOM 716 N N . GLN A 1 88 ? -1.040 -2.740 -5.809 1.00 94.06 88 GLN A N 1
ATOM 717 C CA . GLN A 1 88 ? -2.294 -3.429 -5.520 1.00 94.06 88 GLN A CA 1
ATOM 718 C C . GLN A 1 88 ? -3.198 -2.572 -4.630 1.00 94.06 88 GLN A C 1
ATOM 720 O O . GLN A 1 88 ? -4.372 -2.387 -4.931 1.00 94.06 88 GLN A O 1
ATOM 725 N N . ARG A 1 89 ? -2.645 -1.996 -3.557 1.00 92.19 89 ARG A N 1
ATOM 726 C CA . ARG A 1 89 ? -3.400 -1.112 -2.667 1.00 92.19 89 ARG A CA 1
ATOM 727 C C . ARG A 1 89 ? -3.957 0.089 -3.413 1.00 92.19 89 ARG A C 1
ATOM 729 O O . ARG A 1 89 ? -5.123 0.400 -3.219 1.00 92.19 89 ARG A O 1
ATOM 736 N N . PHE A 1 90 ? -3.140 0.727 -4.245 1.00 93.75 90 PHE A N 1
ATOM 737 C CA . PHE A 1 90 ? -3.569 1.870 -5.037 1.00 93.75 90 PHE A CA 1
ATOM 738 C C . PHE A 1 90 ? -4.732 1.513 -5.970 1.00 93.75 90 PHE A C 1
ATOM 740 O O . PHE A 1 90 ? -5.696 2.264 -6.034 1.00 93.75 90 PHE A O 1
ATOM 747 N N . HIS A 1 91 ? -4.695 0.349 -6.623 1.00 93.38 91 HIS A N 1
ATOM 748 C CA . HIS A 1 91 ? -5.814 -0.129 -7.444 1.00 93.38 91 HIS A CA 1
ATOM 749 C C . HIS A 1 91 ? -7.075 -0.431 -6.631 1.00 93.38 91 HIS A C 1
ATOM 751 O O . HIS A 1 91 ? -8.175 -0.142 -7.085 1.00 93.38 91 HIS A O 1
ATOM 757 N N . GLU A 1 92 ? -6.926 -0.991 -5.430 1.00 91.38 92 GLU A N 1
ATOM 758 C CA . GLU A 1 92 ? -8.059 -1.337 -4.564 1.00 91.38 92 GLU A CA 1
ATOM 759 C C . GLU A 1 92 ? -8.720 -0.106 -3.921 1.00 91.38 92 GLU A C 1
ATOM 761 O O . GLU A 1 92 ? -9.935 -0.088 -3.754 1.00 91.38 92 GLU A O 1
ATOM 766 N N . THR A 1 93 ? -7.945 0.909 -3.522 1.00 90.19 93 THR A N 1
ATOM 767 C CA . THR A 1 93 ? -8.457 2.053 -2.739 1.00 90.19 93 THR A CA 1
ATOM 768 C C . THR A 1 93 ? -8.409 3.394 -3.468 1.00 90.19 93 THR A C 1
ATOM 770 O O . THR A 1 93 ? -8.903 4.381 -2.932 1.00 90.19 93 THR A O 1
ATOM 773 N N . GLY A 1 94 ? -7.768 3.478 -4.636 1.00 91.19 94 GLY A N 1
ATOM 774 C CA . GLY A 1 94 ? -7.575 4.723 -5.393 1.00 91.19 94 GLY A CA 1
ATOM 775 C C . GLY A 1 94 ? -6.643 5.742 -4.725 1.00 91.19 94 GLY A C 1
ATOM 776 O O . GLY A 1 94 ? -6.583 6.894 -5.144 1.00 91.19 94 GLY A O 1
ATOM 777 N N . GLY A 1 95 ? -5.926 5.349 -3.668 1.00 91.25 95 GLY A N 1
ATOM 778 C CA . GLY A 1 95 ? -5.166 6.272 -2.827 1.00 91.25 95 GLY A CA 1
ATOM 779 C C . GLY A 1 95 ? -3.921 5.649 -2.206 1.00 91.25 95 GLY A C 1
ATOM 780 O O . GLY A 1 95 ? -3.767 4.429 -2.163 1.00 91.25 95 GLY A O 1
ATOM 781 N N . VAL A 1 96 ? -3.029 6.511 -1.714 1.00 90.69 96 VAL A N 1
ATOM 782 C CA . VAL A 1 96 ? -1.726 6.130 -1.129 1.00 90.69 96 VAL A CA 1
ATOM 783 C C . VAL A 1 96 ? -1.717 6.1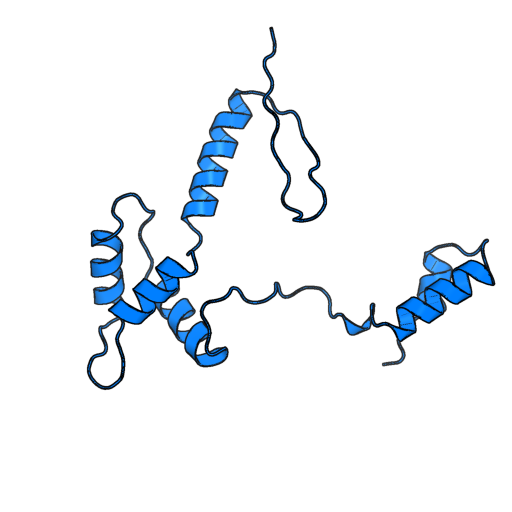07 0.401 1.00 90.69 96 VAL A C 1
ATOM 785 O O . VAL A 1 96 ? -0.723 5.691 1.007 1.00 90.69 96 VAL A O 1
ATOM 788 N N . LYS A 1 97 ? -2.824 6.525 1.027 1.00 87.38 97 LYS A N 1
ATOM 789 C CA . LYS A 1 97 ? -2.975 6.544 2.483 1.00 87.38 97 LYS A CA 1
ATOM 790 C C . LYS A 1 97 ? -2.904 5.138 3.064 1.00 87.38 97 LYS A C 1
ATOM 792 O O . LYS A 1 97 ? -3.246 4.138 2.421 1.00 87.38 97 LYS A O 1
ATOM 797 N N . ASP A 1 98 ? -2.453 5.058 4.311 1.00 79.69 98 ASP A N 1
ATOM 798 C CA . ASP A 1 98 ? -2.540 3.808 5.047 1.00 79.69 98 ASP A CA 1
ATOM 799 C C . ASP A 1 98 ? -3.992 3.362 5.196 1.00 79.69 98 ASP A C 1
ATOM 801 O O . ASP A 1 98 ? -4.906 4.166 5.373 1.00 79.69 98 ASP A O 1
ATOM 805 N N . ARG A 1 99 ? -4.197 2.043 5.113 1.00 70.94 99 ARG A N 1
ATOM 806 C CA . ARG A 1 99 ? -5.502 1.472 5.436 1.00 70.94 99 ARG A CA 1
ATOM 807 C C . ARG A 1 99 ? -5.753 1.713 6.917 1.00 70.94 99 ARG A C 1
ATOM 809 O O . ARG A 1 99 ? -4.806 1.547 7.699 1.00 70.94 99 ARG A O 1
ATOM 816 N N . PRO A 1 100 ? -6.999 2.022 7.311 1.00 70.25 100 PRO A N 1
ATOM 817 C CA . PRO A 1 100 ? -7.357 1.938 8.713 1.00 70.25 100 PRO A CA 1
ATOM 818 C C . PRO A 1 100 ? -6.945 0.552 9.209 1.00 70.25 100 PRO A C 1
ATOM 820 O O . PRO A 1 100 ? -7.106 -0.453 8.505 1.00 70.25 100 PRO A O 1
ATOM 823 N N . LYS A 1 101 ? -6.312 0.504 10.382 1.00 71.19 101 LYS A N 1
ATOM 824 C CA . LYS A 1 101 ? -5.910 -0.772 10.975 1.00 71.19 101 LYS A CA 1
ATOM 825 C C . LYS A 1 101 ? -7.170 -1.626 11.074 1.00 71.19 101 LYS A C 1
ATOM 827 O O . LYS A 1 101 ? -8.176 -1.156 11.596 1.00 71.19 101 LYS A O 1
ATOM 832 N N . SER A 1 102 ? -7.110 -2.855 10.563 1.00 62.62 102 SER A N 1
ATOM 833 C CA . SER A 1 102 ? -8.165 -3.845 10.776 1.00 62.62 102 SER A CA 1
ATOM 834 C C . SER A 1 102 ? -8.250 -4.112 12.278 1.00 62.62 102 SER A C 1
ATOM 836 O O . SER A 1 102 ? -7.466 -4.888 12.820 1.00 62.62 102 SER A O 1
ATOM 838 N N . GLY A 1 103 ? -9.121 -3.371 12.954 1.00 67.25 103 GLY A N 1
ATOM 839 C CA . GLY A 1 103 ? -9.408 -3.484 14.374 1.00 67.25 103 GLY A CA 1
ATOM 840 C C . GLY A 1 103 ? -10.730 -4.203 14.610 1.00 67.25 103 GLY A C 1
ATOM 841 O O . GLY A 1 103 ? -11.369 -4.689 13.677 1.00 67.25 103 GLY A O 1
ATOM 842 N N . ARG A 1 104 ? -11.134 -4.269 15.880 1.00 59.88 104 ARG A N 1
ATOM 843 C CA . ARG A 1 104 ? -12.418 -4.841 16.295 1.00 59.88 104 ARG A CA 1
ATOM 844 C C . ARG A 1 104 ? -13.563 -4.173 15.510 1.00 59.88 104 ARG A C 1
ATOM 846 O O . ARG A 1 104 ? -13.546 -2.947 15.396 1.00 59.88 104 ARG A O 1
ATOM 853 N N . PRO A 1 105 ? -14.536 -4.936 14.979 1.00 59.94 105 PRO A N 1
ATOM 854 C CA . PRO A 1 105 ? -15.683 -4.357 14.291 1.00 59.94 105 PRO A CA 1
ATOM 855 C C . PRO A 1 105 ? -16.390 -3.344 15.196 1.00 59.94 105 PRO A C 1
ATOM 857 O O . PRO A 1 105 ? -16.666 -3.621 16.364 1.00 59.94 105 PRO A O 1
ATOM 860 N N . VAL A 1 106 ? -16.674 -2.168 14.635 1.00 58.50 106 VAL A N 1
ATOM 861 C CA . VAL A 1 106 ? -17.321 -1.032 15.317 1.00 58.50 106 VAL A CA 1
ATOM 862 C C . VAL A 1 106 ? -18.787 -1.335 15.663 1.00 58.50 106 VAL A C 1
ATOM 864 O O . VAL A 1 106 ? -19.407 -0.573 16.389 1.00 58.50 106 VAL A O 1
ATOM 867 N N . SER A 1 107 ? -19.339 -2.477 15.233 1.00 59.88 107 SER A N 1
ATOM 868 C CA . SER A 1 107 ? -20.735 -2.858 15.494 1.00 59.88 107 SER A CA 1
ATOM 869 C C . SER A 1 107 ? -21.099 -2.932 16.980 1.00 59.88 107 SER A C 1
ATOM 871 O O . SER A 1 107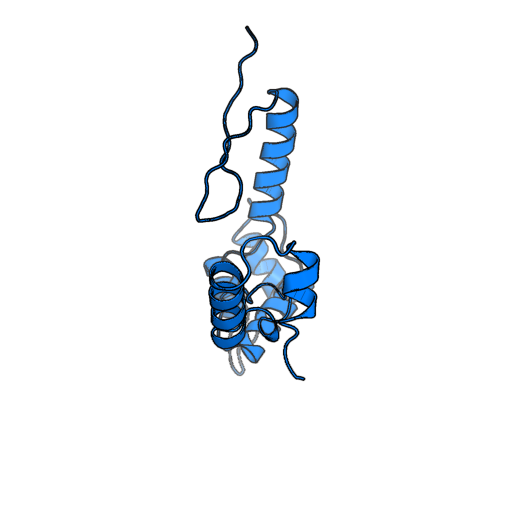 ? -22.264 -2.784 17.320 1.00 59.88 107 SER A O 1
ATOM 873 N N . VAL A 1 108 ? -20.118 -3.128 17.870 1.00 59.72 108 VAL A N 1
ATOM 874 C CA . VAL A 1 108 ? -20.340 -3.160 19.329 1.00 59.72 108 VAL A CA 1
ATOM 875 C C . VAL A 1 108 ? -20.285 -1.759 19.962 1.00 59.72 108 VAL A C 1
ATOM 877 O O . VAL A 1 108 ? -20.881 -1.538 21.010 1.00 59.72 108 VAL A O 1
ATOM 880 N N . THR A 1 109 ? -19.601 -0.805 19.329 1.00 67.50 109 THR A N 1
ATOM 881 C CA . THR A 1 109 ? -19.496 0.609 19.744 1.00 67.50 109 THR A CA 1
ATOM 882 C C . THR A 1 109 ? -20.146 1.494 18.684 1.00 67.50 109 THR A C 1
ATOM 884 O O . THR A 1 109 ? -19.495 2.338 18.071 1.00 67.50 109 THR A O 1
ATOM 887 N N . ASN A 1 110 ? -21.428 1.252 18.416 1.00 76.38 110 ASN A N 1
ATOM 888 C CA . ASN A 1 110 ? -22.266 2.187 17.672 1.00 76.38 110 ASN A CA 1
ATOM 889 C C . ASN A 1 110 ? -22.900 3.206 18.643 1.00 76.38 110 ASN A C 1
ATOM 891 O O . ASN A 1 110 ? -22.857 3.031 19.864 1.00 76.38 110 ASN A O 1
ATOM 895 N N . GLU A 1 111 ? -23.452 4.293 18.105 1.00 79.75 111 GLU A N 1
ATOM 896 C CA . GLU A 1 111 ? -24.044 5.369 18.914 1.00 79.75 111 GLU A CA 1
ATOM 897 C C . GLU A 1 111 ? -25.192 4.862 19.793 1.00 79.75 111 GLU A C 1
ATOM 899 O O . GLU A 1 111 ? -25.272 5.217 20.963 1.00 79.75 111 GLU A O 1
ATOM 904 N N . GLU A 1 112 ? -26.023 3.965 19.265 1.00 82.19 112 GLU A N 1
ATOM 905 C CA . GLU A 1 112 ? -27.171 3.400 19.977 1.00 82.19 112 GLU A CA 1
ATOM 906 C C . GLU A 1 112 ? -26.751 2.559 21.189 1.00 82.19 112 GLU A C 1
ATOM 908 O O . GLU A 1 112 ? -27.237 2.769 22.298 1.00 82.19 112 GLU A O 1
ATOM 913 N N . ASN A 1 113 ? -25.778 1.661 21.022 1.00 82.75 113 ASN A N 1
ATOM 914 C CA . ASN A 1 113 ? -25.270 0.855 22.126 1.00 82.75 113 ASN A CA 1
ATOM 915 C C . ASN A 1 113 ? -24.509 1.719 23.139 1.00 82.75 113 ASN A C 1
ATOM 917 O O . ASN A 1 113 ? -24.568 1.469 24.341 1.00 82.75 113 ASN A O 1
ATOM 921 N N . SER A 1 114 ? -23.832 2.775 22.673 1.00 85.75 114 SER A N 1
ATOM 922 C CA . SER A 1 114 ? -23.216 3.761 23.561 1.00 85.75 114 SER A CA 1
ATOM 923 C C . SER A 1 114 ? -24.266 4.494 24.402 1.00 85.75 114 SER A C 1
ATOM 925 O O . SER A 1 114 ? -24.060 4.670 25.602 1.00 85.75 114 SER A O 1
ATOM 927 N N . LEU A 1 115 ? -25.393 4.891 23.805 1.00 88.31 115 LEU A N 1
ATOM 928 C CA . LEU A 1 115 ? -26.501 5.533 24.514 1.00 88.31 11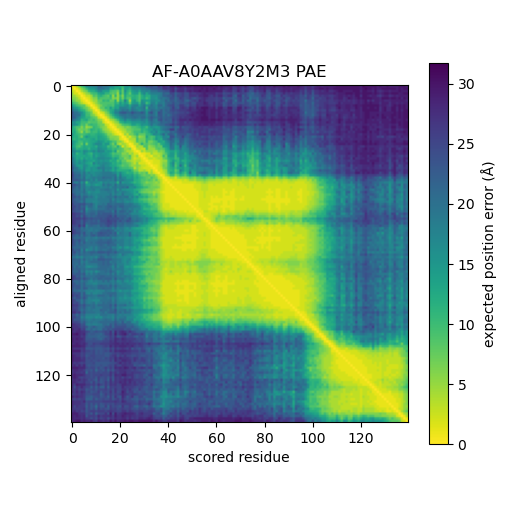5 LEU A CA 1
ATOM 929 C C . LEU A 1 115 ? -27.144 4.585 25.531 1.00 88.31 115 LEU A C 1
ATOM 931 O O . LEU A 1 115 ? -27.339 4.982 26.676 1.00 88.31 115 LEU A O 1
ATOM 935 N N . ASN A 1 116 ? -27.391 3.326 25.164 1.00 86.75 116 ASN A N 1
ATOM 936 C CA . ASN A 1 116 ? -27.977 2.336 26.071 1.00 86.75 116 ASN A CA 1
ATOM 937 C C . ASN A 1 116 ? -27.085 2.071 27.291 1.00 86.75 116 ASN A C 1
ATOM 939 O O . ASN A 1 116 ? -27.566 2.052 28.423 1.00 86.75 116 ASN A O 1
ATOM 943 N N . VAL A 1 117 ? -25.766 1.965 27.090 1.00 87.25 117 VAL A N 1
ATOM 944 C CA . VAL A 1 117 ? -24.811 1.834 28.200 1.00 87.25 117 VAL A CA 1
ATOM 945 C C . VAL A 1 117 ? -24.808 3.088 29.082 1.00 87.25 117 VAL A C 1
ATOM 947 O O . VAL A 1 117 ? -24.753 2.961 30.303 1.00 87.25 117 VAL A O 1
ATOM 950 N N . MET A 1 118 ? -24.885 4.293 28.505 1.00 88.56 118 MET A N 1
ATOM 951 C CA . MET A 1 118 ? -24.965 5.537 29.286 1.00 88.56 118 MET A CA 1
ATOM 952 C C . MET A 1 118 ? -26.251 5.621 30.116 1.00 88.56 118 MET A C 1
ATOM 954 O O . MET A 1 118 ? -26.186 5.999 31.286 1.00 88.56 118 MET A O 1
ATOM 958 N N . LEU A 1 119 ? -27.396 5.239 29.545 1.00 90.88 119 LEU A N 1
ATOM 959 C CA . LEU A 1 119 ? -28.677 5.194 30.254 1.00 90.88 119 LEU A CA 1
ATOM 960 C C . LEU A 1 119 ? -28.638 4.180 31.398 1.00 90.88 119 LEU A C 1
ATOM 962 O O . LEU A 1 119 ? -28.959 4.529 32.530 1.00 90.88 119 LEU A O 1
ATOM 966 N N . ASP A 1 120 ? -28.132 2.973 31.151 1.00 88.81 120 ASP A N 1
ATOM 967 C CA . ASP A 1 120 ? -28.002 1.948 32.186 1.00 88.81 120 ASP A CA 1
ATOM 968 C C . ASP A 1 120 ? -27.071 2.395 33.329 1.00 88.81 120 ASP A C 1
ATOM 970 O O . ASP A 1 120 ? -27.284 2.046 34.492 1.00 88.81 120 ASP A O 1
ATOM 974 N N . VAL A 1 121 ? -26.033 3.194 33.050 1.00 91.94 121 VAL A N 1
ATOM 975 C CA . VAL A 1 121 ? -25.167 3.778 34.095 1.00 91.94 121 VAL A CA 1
ATOM 976 C C . VAL A 1 121 ? -25.945 4.710 35.018 1.00 91.94 121 VAL A C 1
ATOM 978 O O . VAL A 1 121 ? -25.721 4.674 36.230 1.00 91.94 121 VAL A O 1
ATOM 981 N N . VAL A 1 122 ? -26.867 5.495 34.462 1.00 92.81 122 VAL A N 1
ATOM 982 C CA . VAL A 1 122 ? -27.737 6.394 35.227 1.00 92.81 122 VAL A CA 1
ATOM 983 C C . VAL A 1 122 ? -28.809 5.612 35.989 1.00 92.81 122 VAL A C 1
ATOM 985 O O . VAL A 1 122 ? -29.024 5.875 37.169 1.00 92.81 122 VAL A O 1
ATOM 988 N N . GLU A 1 123 ? -29.458 4.645 35.341 1.00 90.88 123 GLU A N 1
ATOM 989 C CA . GLU A 1 123 ? -30.579 3.888 35.911 1.00 90.88 123 GLU A CA 1
ATOM 990 C C . GLU A 1 123 ? -30.131 2.859 36.954 1.00 90.88 123 GLU A C 1
ATOM 992 O O . GLU A 1 123 ? -30.776 2.693 37.988 1.00 90.88 123 GLU A O 1
ATOM 997 N N . ASN A 1 124 ? -28.994 2.198 36.723 1.00 90.00 124 ASN A N 1
ATOM 998 C CA . ASN A 1 124 ? -28.498 1.110 37.560 1.00 90.00 124 ASN A CA 1
ATOM 999 C C . ASN A 1 124 ? -27.037 1.337 37.981 1.00 90.00 124 ASN A C 1
ATOM 1001 O O . ASN A 1 124 ? -26.164 0.555 37.599 1.00 90.00 124 ASN A O 1
ATOM 1005 N N . PRO A 1 125 ? -26.704 2.364 38.783 1.00 88.44 125 PRO A N 1
ATOM 1006 C CA . PRO A 1 125 ? -25.314 2.750 39.068 1.00 88.44 125 PRO A CA 1
ATOM 1007 C C . PRO A 1 125 ? -24.478 1.654 39.752 1.00 88.44 125 PRO A C 1
ATOM 1009 O O . PRO A 1 125 ? -23.258 1.629 39.603 1.00 88.44 125 PRO A O 1
ATOM 1012 N N . ILE A 1 126 ? -25.122 0.715 40.453 1.00 93.12 126 ILE A N 1
ATOM 1013 C CA . ILE A 1 126 ? -24.465 -0.367 41.210 1.00 93.12 126 ILE A CA 1
ATOM 1014 C C . ILE A 1 126 ? -24.051 -1.541 40.302 1.00 93.12 126 ILE A C 1
ATOM 1016 O O . ILE A 1 126 ? -23.221 -2.365 40.690 1.00 93.12 126 ILE A O 1
ATOM 1020 N N . ASN A 1 127 ? -24.587 -1.622 39.078 1.00 89.62 127 ASN A N 1
ATOM 1021 C CA . ASN A 1 127 ? -24.272 -2.715 38.166 1.00 89.62 127 ASN A CA 1
ATOM 1022 C C . ASN A 1 127 ? -22.795 -2.697 37.761 1.00 89.62 127 ASN A C 1
ATOM 1024 O O . ASN A 1 127 ? -22.240 -1.685 37.316 1.00 89.62 127 ASN A O 1
ATOM 1028 N N . SER A 1 128 ? -22.170 -3.867 37.874 1.00 88.75 128 SER A N 1
ATOM 1029 C CA . SER A 1 128 ? -20.795 -4.087 37.436 1.00 88.75 128 SER A CA 1
ATOM 1030 C C . SER A 1 128 ? -20.692 -4.066 35.911 1.00 88.75 128 SER A C 1
ATOM 1032 O O . SER A 1 128 ? -21.635 -4.425 35.206 1.00 88.75 128 SER A O 1
ATOM 1034 N N . THR A 1 129 ? -19.516 -3.734 35.375 1.00 86.88 129 THR A N 1
ATOM 1035 C CA . THR A 1 129 ? -19.268 -3.677 33.922 1.00 86.88 129 THR A CA 1
ATOM 1036 C C . THR A 1 129 ? -19.670 -4.962 33.186 1.00 86.88 129 THR A C 1
ATOM 1038 O O . THR A 1 129 ? -20.137 -4.895 32.053 1.00 86.88 129 THR A O 1
ATOM 1041 N N . GLN A 1 130 ? -19.536 -6.132 33.824 1.00 87.06 130 GLN A N 1
ATOM 1042 C CA . GLN A 1 130 ? -19.954 -7.409 33.238 1.00 87.06 130 GLN A CA 1
ATOM 1043 C C . GLN A 1 130 ? -21.474 -7.516 33.086 1.00 87.06 130 GLN A C 1
ATOM 1045 O O . GLN A 1 130 ? -21.951 -7.932 32.034 1.00 87.06 130 GLN A O 1
ATOM 1050 N N . GLN A 1 131 ? -22.233 -7.111 34.107 1.00 87.75 131 GLN A N 1
ATOM 1051 C CA . GLN A 1 131 ? -23.697 -7.115 34.055 1.00 87.75 131 GLN A CA 1
ATOM 1052 C C . GLN A 1 131 ? -24.210 -6.149 32.984 1.00 87.75 131 GLN A C 1
ATOM 1054 O O . GLN A 1 131 ? -25.088 -6.512 32.206 1.00 87.75 131 GLN A O 1
ATOM 1059 N N . ARG A 1 132 ? -23.591 -4.966 32.869 1.00 88.56 132 ARG A N 1
ATOM 1060 C CA . ARG A 1 132 ? -23.933 -3.978 31.833 1.00 88.56 132 ARG A CA 1
ATOM 1061 C C . ARG A 1 132 ? -23.666 -4.492 30.424 1.00 88.56 132 ARG A C 1
ATOM 1063 O O . ARG A 1 132 ? -24.479 -4.284 29.530 1.00 88.56 132 ARG A O 1
ATOM 1070 N N . ALA A 1 133 ? -22.542 -5.178 30.221 1.00 84.50 133 ALA A N 1
ATOM 1071 C CA . ALA A 1 133 ? -22.200 -5.765 28.929 1.00 84.50 133 ALA A CA 1
ATOM 1072 C C . ALA A 1 133 ? -23.155 -6.900 28.529 1.00 84.50 133 ALA A C 1
ATOM 1074 O O . ALA A 1 133 ? -23.402 -7.096 27.344 1.00 84.50 133 ALA A O 1
ATOM 1075 N N . LEU A 1 134 ? -23.687 -7.646 29.503 1.00 85.50 134 LEU A N 1
ATOM 1076 C CA . LEU A 1 134 ? -24.694 -8.678 29.259 1.00 85.50 134 LEU A CA 1
ATOM 1077 C C . LEU A 1 134 ? -26.057 -8.067 28.897 1.00 85.50 134 LEU A C 1
ATOM 1079 O O . LEU A 1 134 ? -26.734 -8.581 28.015 1.00 85.50 134 LEU A O 1
ATOM 1083 N N . ALA A 1 135 ? -26.439 -6.975 29.564 1.00 82.06 135 ALA A N 1
ATOM 1084 C CA . ALA A 1 135 ? -27.703 -6.281 29.326 1.00 82.06 135 ALA A CA 1
ATOM 1085 C C . ALA A 1 135 ? -27.728 -5.517 27.989 1.00 82.06 135 ALA A C 1
ATOM 1087 O O . ALA A 1 135 ? -28.776 -5.423 27.361 1.00 82.06 135 ALA A O 1
ATOM 1088 N N . ASN A 1 136 ? -26.573 -5.017 27.538 1.00 83.50 136 ASN A N 1
ATOM 1089 C CA . ASN A 1 136 ? -26.425 -4.202 26.327 1.00 83.50 136 ASN A CA 1
ATOM 1090 C C . ASN A 1 136 ? -25.672 -4.954 25.215 1.00 83.50 136 ASN A C 1
ATOM 1092 O O . ASN A 1 136 ? -24.732 -4.437 24.605 1.00 83.50 136 ASN A O 1
ATOM 1096 N N . GLN A 1 137 ? -26.024 -6.222 24.985 1.00 76.00 137 GLN A N 1
ATOM 1097 C CA . GLN A 1 137 ? -25.485 -6.949 23.837 1.00 76.00 137 GLN A CA 1
ATOM 1098 C C . GLN A 1 137 ? -26.123 -6.420 22.544 1.00 76.00 137 GLN A C 1
ATOM 1100 O O . GLN A 1 137 ? -27.346 -6.287 22.490 1.00 76.00 137 GLN A O 1
ATOM 1105 N N . PRO A 1 138 ? -25.330 -6.128 21.496 1.00 64.50 138 PRO A N 1
ATOM 1106 C CA . PRO A 1 138 ? -25.878 -5.693 20.220 1.00 64.50 138 PRO A CA 1
ATOM 1107 C C . PRO A 1 138 ? -26.737 -6.813 19.626 1.00 64.50 138 PRO A C 1
ATOM 1109 O O . PRO A 1 138 ? -26.286 -7.956 19.517 1.00 64.50 138 PRO A O 1
ATOM 1112 N N . VAL A 1 139 ? -27.973 -6.481 19.256 1.00 60.66 139 VAL A N 1
ATOM 1113 C CA . VAL A 1 139 ? -28.861 -7.385 18.517 1.00 60.66 139 VAL A CA 1
ATOM 1114 C C . VAL A 1 139 ? -28.245 -7.588 17.129 1.00 60.66 139 VAL A C 1
ATOM 1116 O O . VAL A 1 139 ? -27.883 -6.608 16.477 1.00 60.66 139 VAL A O 1
ATOM 1119 N N . GLY A 1 140 ? -28.017 -8.850 16.754 1.00 52.91 140 GLY A N 1
ATOM 1120 C CA . GLY A 1 140 ? -27.311 -9.233 15.523 1.00 52.91 140 GLY A CA 1
ATOM 1121 C C . GLY A 1 140 ? -28.050 -8.874 14.244 1.00 52.91 140 GLY A C 1
ATOM 1122 O O . GLY A 1 140 ? -29.299 -8.943 14.252 1.00 52.91 140 GLY A O 1
#

Organism: NCBI:txid1265417